Protein AF-A0A0C9VV02-F1 (afdb_monomer)

Foldseek 3Di:
DDPCPVVCCCVVQVLPPPCPPPDDQFDFDQPDWDARPVHRLDTDGDFHDDDPPDCPSVVVVVVQQVVLCPDPDPSSHDDDD

Sequence (81 aa):
TGVGKSSLIQEAFGVKGVEISGYGAGQATIEKEFKSNQNGRFVLHDSQGFEPGETKNWETVKTFIQERDKQPELKDKLHAI

Radius of gyration: 13.44 Å; Cα contacts (8 Å, |Δi|>4): 68; chains: 1; bounding box: 36×20×34 Å

InterPro domains:
  IPR027417 P-loop containing nucleoside triphosphate hydrolase [G3DSA:3.40.50.300] (1-78)

Solvent-accessible surface area (backbone atoms only — not 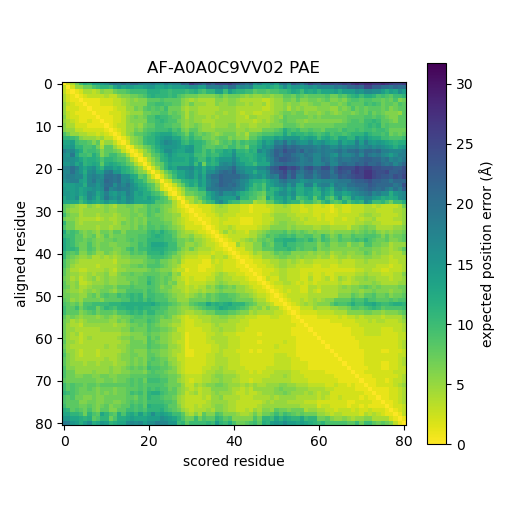comparable to full-atom values): 5239 Å² total; per-residue (Å²): 131,89,88,46,63,71,60,50,46,35,68,76,56,62,38,74,86,62,72,75,80,80,44,64,95,84,52,52,56,51,86,51,76,45,61,18,89,89,43,76,85,49,72,43,63,50,63,49,77,82,50,94,96,56,58,64,54,53,51,52,55,52,51,50,53,54,54,22,66,66,39,89,50,77,89,60,31,78,82,87,132

Secondary structure (DSSP, 8-state):
--SSHHHHHHHHH--TT---TT--TT---TT--EE-SS-TT-EE--PPPP-TT--HHHHHHHHHHHHHHT-SSGGGS----

Structure (mmCIF, N/CA/C/O backbone):
data_AF-A0A0C9VV02-F1
#
_entry.id   AF-A0A0C9VV02-F1
#
loop_
_atom_site.group_PDB
_atom_site.id
_atom_site.type_symbol
_atom_site.label_atom_id
_atom_site.label_alt_id
_atom_site.label_comp_id
_atom_site.label_asym_id
_atom_site.label_entity_id
_atom_site.label_seq_id
_atom_site.pdbx_PDB_ins_code
_atom_site.Cartn_x
_atom_site.Cartn_y
_atom_site.Cartn_z
_atom_site.occupancy
_atom_site.B_iso_or_equiv
_atom_site.auth_seq_id
_atom_site.auth_comp_id
_atom_site.auth_asym_id
_atom_site.auth_atom_id
_atom_site.pdbx_PDB_model_num
ATOM 1 N N . THR A 1 1 ? 3.280 -3.178 -17.224 1.00 51.69 1 THR A N 1
ATOM 2 C CA . THR A 1 1 ? 1.974 -3.214 -17.947 1.00 51.69 1 THR A CA 1
ATOM 3 C C . THR A 1 1 ? 1.101 -4.406 -17.523 1.00 51.69 1 THR A C 1
ATOM 5 O O . THR A 1 1 ? 1.623 -5.461 -17.201 1.00 51.69 1 THR A O 1
ATOM 8 N N . GLY A 1 2 ? -0.231 -4.234 -17.489 1.00 62.69 2 GLY A N 1
ATOM 9 C CA . GLY A 1 2 ? -1.241 -5.232 -17.903 1.00 62.69 2 GLY A CA 1
ATOM 10 C C . GLY A 1 2 ? -1.569 -6.519 -17.123 1.00 62.69 2 GLY A C 1
ATOM 11 O O . GLY A 1 2 ? -2.390 -7.266 -17.635 1.00 62.69 2 GLY A O 1
ATOM 12 N N . VAL A 1 3 ? -1.028 -6.822 -15.936 1.00 69.31 3 VAL A N 1
ATOM 13 C CA . VAL A 1 3 ? -1.256 -8.149 -15.291 1.00 69.31 3 VAL A CA 1
ATOM 14 C C . VAL A 1 3 ? -2.666 -8.392 -14.710 1.00 69.31 3 VAL A C 1
ATOM 16 O O . VAL A 1 3 ? -2.910 -9.433 -14.113 1.00 69.31 3 VAL A O 1
ATOM 19 N N . GLY A 1 4 ? -3.598 -7.442 -14.852 1.00 71.62 4 GLY A N 1
ATOM 20 C CA . GLY A 1 4 ? -4.995 -7.617 -14.428 1.00 71.62 4 GLY A CA 1
ATOM 21 C C . GLY A 1 4 ? -5.324 -7.230 -12.980 1.00 71.62 4 GLY A C 1
ATOM 22 O O . GLY A 1 4 ? -6.399 -7.575 -12.503 1.00 71.62 4 GLY A O 1
ATOM 23 N N . LYS A 1 5 ? -4.459 -6.483 -12.273 1.00 77.62 5 LYS A N 1
ATOM 24 C CA . LYS A 1 5 ? -4.708 -6.060 -10.873 1.00 77.62 5 LYS A CA 1
ATOM 25 C C . LYS A 1 5 ? -6.024 -5.304 -10.701 1.00 77.62 5 LYS A C 1
ATOM 27 O O . LYS A 1 5 ? -6.821 -5.661 -9.846 1.00 77.62 5 LYS A O 1
ATOM 32 N N . SER A 1 6 ? -6.275 -4.300 -11.543 1.00 73.69 6 SER A N 1
ATOM 33 C CA . SER A 1 6 ? -7.504 -3.501 -11.476 1.00 73.69 6 SER A CA 1
ATOM 34 C C . SER A 1 6 ? -8.749 -4.357 -11.720 1.00 73.69 6 SER A C 1
ATOM 36 O O . SER A 1 6 ? -9.748 -4.184 -11.030 1.00 73.69 6 SER A O 1
ATOM 38 N N . SER A 1 7 ? -8.672 -5.325 -12.639 1.00 77.81 7 SER A N 1
ATOM 39 C CA . SER A 1 7 ? -9.756 -6.279 -12.895 1.00 77.81 7 SER A CA 1
ATOM 40 C C . SER A 1 7 ? -9.986 -7.211 -11.702 1.00 77.81 7 SER A C 1
ATOM 42 O O . SER A 1 7 ? -11.123 -7.381 -11.275 1.00 77.81 7 SER A O 1
ATOM 44 N N . LEU A 1 8 ? -8.918 -7.757 -11.108 1.00 78.00 8 LEU A N 1
ATOM 45 C CA . LEU A 1 8 ? -9.012 -8.593 -9.907 1.00 78.00 8 LEU A CA 1
ATOM 46 C C . LEU A 1 8 ? -9.637 -7.825 -8.737 1.00 78.00 8 LEU A C 1
ATOM 48 O O . LEU A 1 8 ? -10.495 -8.354 -8.043 1.00 78.00 8 LEU A O 1
ATOM 52 N N . ILE A 1 9 ? -9.233 -6.571 -8.542 1.00 74.75 9 ILE A N 1
ATOM 53 C CA . ILE A 1 9 ? -9.764 -5.690 -7.502 1.00 74.75 9 ILE A CA 1
ATOM 54 C C . ILE A 1 9 ? -11.277 -5.503 -7.655 1.00 74.75 9 ILE A C 1
ATOM 56 O O . ILE A 1 9 ? -12.023 -5.647 -6.686 1.00 74.75 9 ILE A O 1
ATOM 60 N N . GLN A 1 10 ? -11.728 -5.186 -8.871 1.00 74.00 10 GLN A N 1
ATOM 61 C CA . GLN A 1 10 ? -13.140 -4.931 -9.155 1.00 74.00 10 GLN A CA 1
ATOM 62 C C . GLN A 1 10 ? -14.010 -6.162 -8.884 1.00 74.00 10 GLN A C 1
ATOM 64 O O . GLN A 1 10 ? -15.065 -6.031 -8.261 1.00 74.00 10 GLN A O 1
ATOM 69 N N . GLU A 1 11 ? -13.549 -7.341 -9.303 1.00 77.62 11 GLU A N 1
ATOM 70 C CA . GLU A 1 11 ? -14.293 -8.592 -9.143 1.00 77.62 11 GLU A CA 1
ATOM 71 C C . GLU A 1 11 ? -14.227 -9.147 -7.712 1.00 77.62 11 GLU A C 1
ATOM 73 O O . GLU A 1 11 ? -15.252 -9.552 -7.167 1.00 77.62 11 GLU A O 1
ATOM 78 N N . ALA A 1 12 ? -13.058 -9.130 -7.061 1.00 74.38 12 ALA A N 1
ATOM 79 C CA . ALA A 1 12 ? -12.882 -9.729 -5.734 1.00 74.38 12 ALA A CA 1
ATOM 80 C C . ALA A 1 12 ? -13.473 -8.883 -4.594 1.00 74.38 12 ALA A C 1
ATOM 82 O O . ALA A 1 12 ? -13.983 -9.438 -3.622 1.00 74.38 12 ALA A O 1
ATOM 83 N N . PHE A 1 13 ? -13.416 -7.549 -4.694 1.00 70.56 13 PHE A N 1
ATOM 84 C CA . PHE A 1 13 ? -13.797 -6.649 -3.593 1.00 70.56 13 PHE A CA 1
ATOM 85 C C . PHE A 1 13 ? -15.133 -5.925 -3.805 1.00 70.56 13 PHE A C 1
ATOM 87 O O . PHE A 1 13 ? -15.550 -5.125 -2.959 1.00 70.56 13 PHE A O 1
ATOM 94 N N . GLY A 1 14 ? -15.812 -6.172 -4.931 1.00 66.31 14 GLY A N 1
ATOM 95 C CA . GLY A 1 14 ? -17.120 -5.579 -5.218 1.00 66.31 14 GLY A CA 1
ATOM 96 C C . GLY A 1 14 ? -17.098 -4.049 -5.315 1.00 66.31 14 GLY A C 1
ATOM 97 O O . GLY A 1 14 ? -18.143 -3.407 -5.212 1.00 66.31 14 GLY A O 1
ATOM 98 N N . VAL A 1 15 ? -15.922 -3.447 -5.529 1.00 66.44 15 VAL A N 1
ATOM 99 C CA . VAL A 1 15 ? -15.723 -2.004 -5.761 1.00 66.44 15 VAL A CA 1
ATOM 100 C C . VAL A 1 15 ? -16.122 -1.640 -7.197 1.00 66.44 15 VAL A C 1
ATOM 102 O O . VAL A 1 15 ? -15.338 -1.120 -7.989 1.00 66.44 15 VAL A O 1
ATOM 105 N N . LYS A 1 16 ? -17.374 -1.940 -7.560 1.00 59.69 16 LYS A N 1
ATOM 106 C CA . LYS A 1 16 ? -17.970 -1.528 -8.835 1.00 59.69 16 LYS A CA 1
ATOM 107 C C . LYS A 1 16 ? -18.193 -0.016 -8.814 1.00 59.69 16 LYS A C 1
ATOM 109 O O . LYS A 1 16 ? -18.835 0.502 -7.906 1.00 59.69 16 LYS A O 1
ATOM 114 N N . GLY A 1 17 ? -17.663 0.688 -9.813 1.00 51.97 17 GLY A N 1
ATOM 115 C CA . GLY A 1 17 ? -17.832 2.140 -9.952 1.00 51.97 17 GLY A CA 1
ATOM 116 C C . GLY A 1 17 ? -16.841 2.994 -9.159 1.00 51.97 17 GLY A C 1
ATOM 117 O O . GLY A 1 17 ? -16.909 4.216 -9.242 1.00 51.97 17 GLY A O 1
ATOM 118 N N . VAL A 1 18 ? -15.889 2.391 -8.438 1.00 54.06 18 VAL A N 1
ATOM 119 C CA . VAL A 1 18 ? -14.690 3.128 -8.036 1.00 54.06 18 VAL A CA 1
ATOM 120 C C . VAL A 1 18 ? -13.905 3.388 -9.313 1.00 54.06 18 VAL A C 1
ATOM 122 O O . VAL A 1 18 ? -13.412 2.452 -9.946 1.00 54.06 18 VAL A O 1
ATOM 125 N N . GLU A 1 19 ? -13.813 4.654 -9.708 1.00 51.75 19 GLU A N 1
ATOM 126 C CA . GLU A 1 19 ? -12.861 5.104 -10.714 1.00 51.75 19 GLU A CA 1
ATOM 127 C C . GLU A 1 19 ? -11.438 4.782 -10.221 1.00 51.75 19 GLU A C 1
ATOM 129 O O . GLU A 1 19 ? -10.744 5.593 -9.606 1.00 51.75 19 GLU A O 1
ATOM 134 N N . ILE A 1 20 ? -10.979 3.560 -10.511 1.00 54.94 20 ILE A N 1
ATOM 135 C CA . ILE A 1 20 ? -9.548 3.242 -10.619 1.00 54.94 20 ILE A CA 1
ATOM 136 C C . ILE A 1 20 ? -8.955 4.060 -11.798 1.00 54.94 20 ILE A C 1
ATOM 138 O O . ILE A 1 20 ? -7.743 4.224 -11.922 1.00 54.94 20 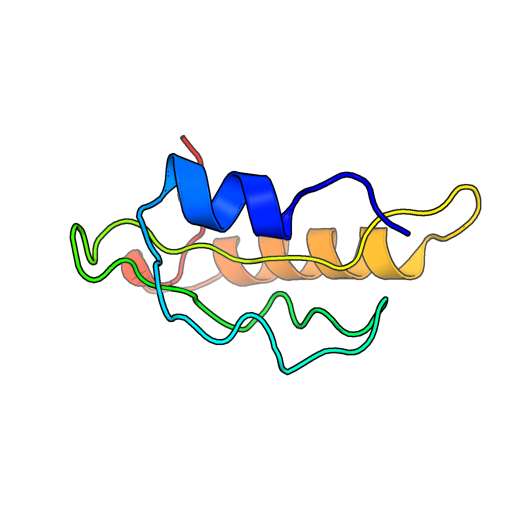ILE A O 1
ATOM 142 N N . SER A 1 21 ? -9.823 4.653 -12.632 1.00 45.16 21 SER A N 1
ATOM 143 C CA . SER A 1 21 ? -9.550 5.652 -13.663 1.00 45.16 21 SER A CA 1
ATOM 144 C C . SER A 1 21 ? -9.157 7.013 -13.079 1.00 45.16 21 SER A C 1
ATOM 146 O O . SER A 1 21 ? -9.888 7.990 -13.155 1.00 45.16 21 SER A O 1
ATOM 148 N N . GLY A 1 22 ? -7.956 7.085 -12.521 1.00 44.91 22 GLY A N 1
ATOM 149 C CA . GLY A 1 22 ? -7.222 8.349 -12.389 1.00 44.91 22 GLY A CA 1
ATOM 150 C C . GLY A 1 22 ? -5.811 8.279 -12.962 1.00 44.91 22 GLY A C 1
ATOM 151 O O . GLY A 1 22 ? -5.153 9.300 -13.124 1.00 44.91 22 GLY A O 1
ATOM 152 N N . TYR A 1 23 ? -5.336 7.078 -13.279 1.00 47.81 23 TYR A N 1
ATOM 153 C CA . TYR A 1 23 ? -3.927 6.849 -13.516 1.00 47.81 23 TYR A CA 1
ATOM 154 C C . TYR A 1 23 ? -3.766 6.159 -14.857 1.00 47.81 23 TYR A C 1
ATOM 156 O O . TYR A 1 23 ? -4.150 5.002 -15.032 1.00 47.81 23 TYR A O 1
ATOM 164 N N . GLY A 1 24 ? -3.185 6.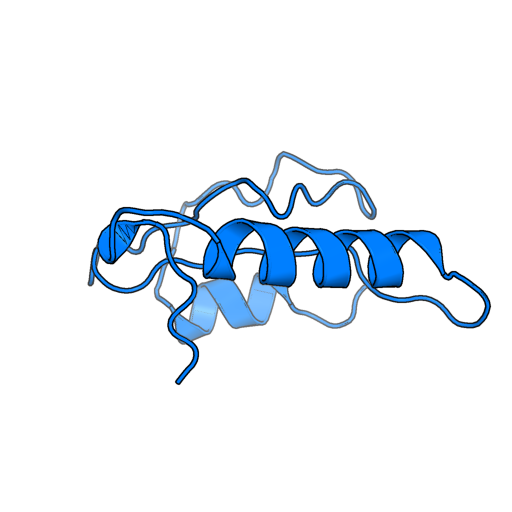880 -15.816 1.00 45.50 24 GLY A N 1
ATOM 165 C CA . GLY A 1 24 ? -2.576 6.231 -16.970 1.00 45.50 24 GLY A CA 1
ATOM 166 C C . GLY A 1 24 ? -1.669 5.094 -16.489 1.00 45.50 24 GLY A C 1
ATOM 167 O O . GLY A 1 24 ? -1.180 5.112 -15.354 1.00 45.50 24 GLY A O 1
ATOM 168 N N . ALA A 1 25 ? -1.478 4.075 -17.327 1.00 49.66 25 ALA A N 1
ATOM 169 C CA . ALA A 1 25 ? -0.595 2.959 -17.011 1.00 49.66 25 ALA A CA 1
ATOM 170 C C . ALA A 1 25 ? 0.721 3.474 -16.388 1.00 49.66 25 ALA A C 1
ATOM 172 O O . ALA A 1 25 ? 1.454 4.220 -17.030 1.00 49.66 25 ALA A O 1
ATOM 173 N N . GLY A 1 26 ? 0.988 3.110 -15.128 1.00 53.31 26 GLY A N 1
ATOM 174 C CA . GLY A 1 26 ? 2.195 3.542 -14.415 1.00 53.31 26 GLY A CA 1
ATOM 175 C C . GLY A 1 26 ? 2.064 4.756 -13.485 1.00 53.31 26 GLY A C 1
ATOM 176 O O . GLY A 1 26 ? 3.092 5.298 -13.108 1.00 53.31 26 GLY A O 1
ATOM 177 N N . GLN A 1 27 ? 0.860 5.190 -13.094 1.00 56.62 27 GLN A N 1
ATOM 178 C CA . GLN A 1 27 ? 0.694 6.243 -12.073 1.00 56.62 27 GLN A CA 1
ATOM 179 C C . GLN A 1 27 ? -0.114 5.813 -10.834 1.00 56.62 27 GLN A C 1
ATOM 181 O O . GLN A 1 27 ? -0.726 6.646 -10.193 1.00 56.62 27 GLN A O 1
ATOM 186 N N . ALA A 1 28 ? -0.155 4.544 -10.433 1.00 63.59 28 ALA A N 1
ATOM 187 C CA . ALA A 1 28 ? -0.882 4.191 -9.203 1.00 63.59 28 ALA A CA 1
ATOM 188 C C . ALA A 1 28 ? -0.269 4.886 -7.964 1.00 63.59 28 ALA A C 1
ATOM 190 O O . ALA A 1 28 ? 0.948 4.869 -7.779 1.00 63.59 28 ALA A O 1
ATOM 191 N N . THR A 1 29 ? -1.103 5.501 -7.116 1.00 70.44 29 THR A N 1
ATOM 192 C CA . THR A 1 29 ? -0.655 6.130 -5.861 1.00 70.44 29 THR A CA 1
ATOM 193 C C . THR A 1 29 ? -1.039 5.233 -4.690 1.00 70.44 29 THR A C 1
ATOM 195 O O . THR A 1 29 ? -2.201 5.205 -4.292 1.00 70.44 29 THR A O 1
ATOM 198 N N . ILE A 1 30 ? -0.060 4.508 -4.144 1.00 84.62 30 ILE A N 1
ATOM 199 C CA . ILE A 1 30 ? -0.255 3.531 -3.058 1.00 84.62 30 ILE A CA 1
ATOM 200 C C . ILE A 1 30 ? -0.897 4.135 -1.799 1.00 84.62 30 ILE A C 1
ATOM 202 O O . ILE A 1 30 ? -1.570 3.436 -1.053 1.00 84.62 30 ILE A O 1
ATOM 206 N N . GLU A 1 31 ? -0.773 5.447 -1.596 1.00 85.62 31 GLU A N 1
ATOM 207 C CA . GLU A 1 31 ? -1.405 6.154 -0.477 1.00 85.62 31 GLU A CA 1
ATOM 208 C C . GLU A 1 31 ? -2.925 6.272 -0.581 1.00 85.62 31 GLU A C 1
ATOM 210 O O . GLU A 1 31 ? -3.600 6.495 0.424 1.00 85.62 31 GLU A O 1
ATOM 215 N N . LYS A 1 32 ? -3.484 6.140 -1.787 1.00 82.50 32 LYS A N 1
ATOM 216 C CA . LYS A 1 32 ? -4.924 6.258 -1.986 1.00 82.50 32 LYS A CA 1
ATOM 217 C C . LYS A 1 32 ? -5.616 4.993 -1.488 1.00 82.50 32 LYS A C 1
ATOM 219 O O . LYS A 1 32 ? -5.389 3.901 -1.999 1.00 82.50 32 LYS A O 1
ATOM 224 N N . GLU A 1 33 ? -6.513 5.180 -0.530 1.00 83.50 33 GLU A N 1
ATOM 225 C CA . GLU A 1 33 ? -7.383 4.129 -0.016 1.00 83.50 33 GLU A CA 1
ATOM 226 C C . GLU A 1 33 ? -8.599 3.931 -0.923 1.00 83.50 33 GLU A C 1
ATOM 228 O O . GLU A 1 33 ? -9.349 4.869 -1.207 1.00 83.50 33 GLU A O 1
ATOM 233 N N . PHE A 1 34 ? -8.842 2.686 -1.316 1.00 77.56 34 PHE A N 1
ATOM 234 C CA . PHE A 1 34 ? -10.088 2.269 -1.943 1.00 77.56 34 PHE A CA 1
ATOM 235 C C . PHE A 1 34 ? -10.901 1.452 -0.943 1.00 77.56 34 PHE A C 1
ATOM 237 O O . PHE A 1 34 ? -10.443 0.425 -0.448 1.00 77.56 34 PHE A O 1
ATOM 244 N N . LYS A 1 35 ? -12.112 1.917 -0.633 1.00 77.62 35 LYS A N 1
ATOM 245 C CA . LYS A 1 35 ? -13.007 1.272 0.336 1.00 77.62 35 LYS A CA 1
ATOM 246 C C . LYS A 1 35 ? -14.190 0.668 -0.397 1.00 77.62 35 LYS A C 1
ATOM 248 O O . LYS A 1 35 ? -14.769 1.306 -1.274 1.00 77.62 35 LYS A O 1
ATOM 253 N N . SER A 1 36 ? -14.550 -0.560 -0.039 1.00 72.00 36 SER A N 1
ATOM 254 C CA . SER A 1 36 ? -15.749 -1.189 -0.586 1.00 72.00 36 SER A CA 1
ATOM 255 C C . SER A 1 36 ? -16.999 -0.618 0.075 1.00 72.00 36 SER A C 1
ATOM 257 O O . SER A 1 36 ? -17.095 -0.565 1.301 1.00 72.00 36 SER A O 1
ATOM 259 N N . ASN A 1 37 ? -17.999 -0.269 -0.737 1.00 71.12 37 ASN A N 1
ATOM 260 C CA . ASN A 1 37 ? -19.328 0.099 -0.240 1.00 71.12 37 ASN A CA 1
ATOM 261 C C . ASN A 1 37 ? -20.022 -1.079 0.466 1.00 71.12 37 ASN A C 1
ATOM 263 O O . ASN A 1 37 ? -20.915 -0.868 1.280 1.00 71.12 37 ASN A O 1
ATOM 267 N N . GLN A 1 38 ? -19.618 -2.317 0.161 1.00 72.94 38 GLN A N 1
ATOM 268 C CA . GLN A 1 38 ? -20.178 -3.525 0.770 1.00 72.94 38 GLN A CA 1
ATOM 269 C C . GLN A 1 38 ? -19.534 -3.851 2.121 1.00 72.94 38 GLN A C 1
ATOM 271 O O . GLN A 1 38 ? -20.176 -4.449 2.982 1.00 72.94 38 GLN A O 1
ATOM 276 N N . ASN A 1 39 ? -18.274 -3.457 2.325 1.00 74.88 39 ASN A N 1
ATOM 277 C CA . ASN A 1 39 ? -17.581 -3.627 3.595 1.00 74.88 39 ASN A CA 1
ATOM 278 C C . ASN A 1 39 ? -16.476 -2.575 3.757 1.00 74.88 39 ASN A C 1
ATOM 280 O O . ASN A 1 39 ? -15.357 -2.751 3.277 1.00 74.88 39 ASN A O 1
ATOM 284 N N . GLY A 1 40 ? -16.775 -1.515 4.510 1.00 73.00 40 GLY A N 1
ATOM 285 C CA . GLY A 1 40 ? -15.833 -0.425 4.780 1.00 73.00 40 GLY A CA 1
ATOM 286 C C . GLY A 1 40 ? -14.620 -0.812 5.635 1.00 73.00 40 GLY A C 1
ATOM 287 O O . GLY A 1 40 ? -13.741 0.022 5.829 1.00 73.00 40 GLY A O 1
ATOM 288 N N . ARG A 1 41 ? -14.559 -2.052 6.150 1.00 77.50 41 ARG A N 1
ATOM 289 C CA . ARG A 1 41 ? -13.371 -2.586 6.839 1.00 77.50 41 ARG A CA 1
ATOM 290 C C . ARG A 1 41 ? -12.311 -3.091 5.862 1.00 77.50 41 ARG A C 1
ATOM 292 O O . ARG A 1 41 ? -11.158 -3.207 6.257 1.00 77.50 41 ARG A O 1
ATOM 299 N N . PHE A 1 42 ? -12.684 -3.383 4.613 1.00 77.06 42 PHE A N 1
ATOM 300 C CA . PHE A 1 42 ? -11.717 -3.691 3.565 1.00 77.06 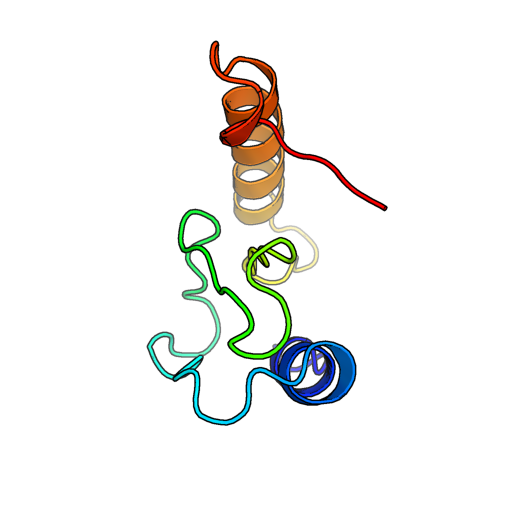42 PHE A CA 1
ATOM 301 C C . PHE A 1 42 ? -11.240 -2.397 2.916 1.00 77.06 42 PHE A C 1
ATOM 303 O O . PHE A 1 42 ? -11.990 -1.714 2.212 1.00 77.06 42 PHE A O 1
ATOM 310 N N . VAL A 1 43 ? -9.973 -2.087 3.177 1.00 80.00 43 VAL A N 1
ATOM 311 C CA . VAL A 1 43 ? -9.239 -0.985 2.568 1.00 80.00 43 VAL A CA 1
ATOM 312 C C . VAL A 1 43 ? -8.202 -1.578 1.633 1.00 80.00 43 VAL A C 1
ATOM 314 O O . VAL A 1 43 ? -7.412 -2.434 2.022 1.00 80.00 43 VAL A O 1
ATOM 317 N N . LEU A 1 44 ? -8.225 -1.134 0.387 1.00 80.88 44 LEU A N 1
ATOM 318 C CA . LEU A 1 44 ? -7.321 -1.583 -0.651 1.00 80.88 44 LEU A CA 1
ATOM 319 C C . LEU A 1 44 ? -6.373 -0.448 -1.039 1.00 80.88 44 LEU A C 1
ATOM 321 O O . LEU A 1 44 ? -6.809 0.676 -1.284 1.00 80.88 44 LEU A O 1
ATOM 325 N N . HIS A 1 45 ? 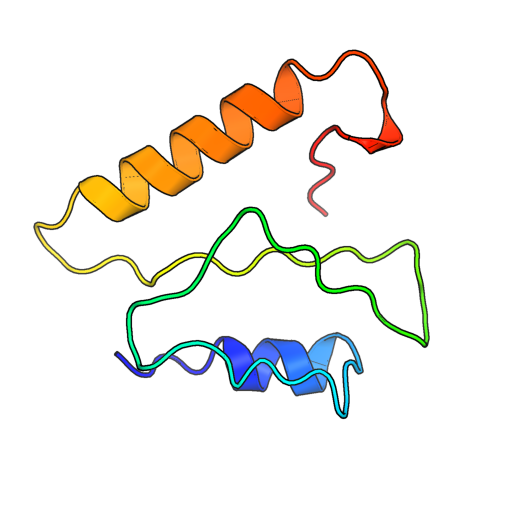-5.095 -0.792 -1.171 1.00 84.56 45 HIS A N 1
ATOM 326 C CA . HIS A 1 45 ? -4.036 0.063 -1.698 1.00 84.56 45 HIS A CA 1
ATOM 327 C C . HIS A 1 45 ? -3.467 -0.583 -2.970 1.00 84.56 45 HIS A C 1
ATOM 329 O O . HIS A 1 45 ? -3.041 -1.738 -2.928 1.00 84.56 45 HIS A O 1
ATOM 335 N N . ASP A 1 46 ? -3.460 0.132 -4.100 1.00 80.81 46 ASP A N 1
ATOM 336 C CA . ASP A 1 46 ? -2.865 -0.349 -5.360 1.00 80.81 46 ASP A CA 1
ATOM 337 C C . ASP A 1 46 ? -1.520 0.342 -5.605 1.00 80.81 46 ASP A C 1
ATOM 339 O O . ASP A 1 46 ? -1.433 1.570 -5.676 1.00 80.81 46 ASP A O 1
ATOM 343 N N . SER A 1 47 ? -0.457 -0.451 -5.729 1.00 83.69 47 SER A N 1
ATOM 344 C CA . SER A 1 47 ? 0.876 0.041 -6.072 1.00 83.69 47 SER A CA 1
ATOM 345 C C . SER A 1 47 ? 1.079 0.070 -7.584 1.00 83.69 47 SER A C 1
ATOM 347 O O . SER A 1 47 ? 0.407 -0.626 -8.351 1.00 83.69 47 SER A O 1
ATOM 349 N N . GLN A 1 48 ? 2.095 0.788 -8.056 1.00 82.31 48 GLN A N 1
ATOM 350 C CA . GLN A 1 48 ? 2.581 0.567 -9.415 1.00 82.31 48 GLN A CA 1
ATOM 351 C C . GLN A 1 48 ? 3.134 -0.867 -9.557 1.00 82.31 48 GLN A C 1
ATOM 353 O O . GLN A 1 48 ? 3.513 -1.507 -8.574 1.00 82.31 48 GLN A O 1
ATOM 358 N N . GLY A 1 49 ? 3.085 -1.426 -10.770 1.00 79.69 49 GLY A N 1
ATOM 359 C CA . GLY A 1 49 ? 3.662 -2.746 -11.039 1.00 79.69 49 GLY A CA 1
ATOM 360 C C . GLY A 1 49 ? 5.187 -2.716 -10.954 1.00 79.69 49 GLY A C 1
ATOM 361 O O . GLY A 1 49 ? 5.795 -1.730 -11.356 1.00 79.69 49 GLY A O 1
ATOM 362 N N . PHE A 1 50 ? 5.784 -3.800 -10.465 1.00 83.62 50 PHE A N 1
ATOM 363 C CA . PHE A 1 50 ? 7.234 -3.978 -10.485 1.00 83.62 50 PHE A CA 1
ATOM 364 C C . PHE A 1 50 ? 7.677 -4.423 -11.876 1.00 83.62 50 PHE A C 1
ATOM 366 O O . PHE A 1 50 ? 7.102 -5.359 -12.438 1.00 83.62 50 PHE A O 1
ATOM 373 N N . GLU A 1 51 ? 8.692 -3.763 -12.423 1.00 81.75 51 GLU A N 1
ATOM 374 C CA . GLU A 1 51 ? 9.298 -4.143 -13.699 1.00 81.75 51 GLU A CA 1
ATOM 375 C C . GLU A 1 51 ? 10.732 -4.654 -13.467 1.00 81.75 51 GLU A C 1
ATOM 377 O O . GLU A 1 51 ? 11.407 -4.214 -12.533 1.00 81.75 51 GLU A O 1
ATOM 382 N N . PRO A 1 52 ? 11.228 -5.622 -14.257 1.00 81.00 52 PRO A N 1
ATOM 383 C CA . PRO A 1 52 ? 12.591 -6.119 -14.092 1.00 81.00 52 PRO A CA 1
ATOM 384 C C . PRO A 1 52 ? 13.631 -4.993 -14.204 1.00 81.00 52 PRO A C 1
ATOM 386 O O . PRO A 1 52 ? 13.624 -4.231 -15.166 1.00 81.00 52 PRO A O 1
ATOM 389 N N . GLY A 1 53 ? 14.541 -4.905 -13.228 1.00 81.81 53 GLY A N 1
ATOM 390 C CA . GLY A 1 53 ? 15.580 -3.865 -13.172 1.00 81.81 53 GLY A CA 1
ATOM 391 C C . GLY A 1 53 ? 15.124 -2.527 -12.579 1.00 81.81 53 GLY A C 1
ATOM 392 O O . GLY A 1 53 ? 15.930 -1.608 -12.457 1.00 81.81 53 GLY A O 1
ATOM 393 N N . GLU A 1 54 ? 13.859 -2.417 -12.177 1.00 83.81 54 GLU A N 1
ATOM 394 C CA . GLU A 1 54 ? 13.266 -1.217 -11.599 1.00 83.81 54 GLU A CA 1
ATOM 395 C C . GLU A 1 54 ? 13.174 -1.362 -10.066 1.00 83.81 54 GLU A C 1
ATOM 397 O O . GLU A 1 54 ? 12.621 -2.329 -9.547 1.00 83.81 54 GLU A O 1
ATOM 402 N N . THR A 1 55 ? 13.769 -0.425 -9.318 1.00 88.19 55 THR A N 1
ATOM 403 C CA . THR A 1 55 ? 13.861 -0.484 -7.842 1.00 88.19 55 THR A CA 1
ATOM 404 C C . THR A 1 55 ? 13.009 0.562 -7.132 1.00 88.19 55 THR A C 1
ATOM 406 O O . THR A 1 55 ? 12.788 0.472 -5.925 1.00 88.19 55 THR A O 1
ATOM 409 N N . LYS A 1 56 ? 12.507 1.563 -7.854 1.00 89.00 56 LYS A N 1
ATOM 410 C CA . LYS A 1 56 ? 11.785 2.698 -7.281 1.00 89.00 56 LYS A CA 1
ATOM 411 C C . LYS A 1 56 ? 10.411 2.281 -6.758 1.00 89.00 56 LYS A C 1
ATOM 413 O O . LYS A 1 56 ? 10.047 2.673 -5.653 1.00 89.00 56 LYS A O 1
ATOM 418 N N . ASN A 1 57 ? 9.654 1.475 -7.495 1.00 86.50 57 ASN A N 1
ATOM 419 C CA . ASN A 1 57 ? 8.345 0.985 -7.076 1.00 86.50 57 ASN A CA 1
ATOM 420 C C . ASN A 1 57 ? 8.492 0.016 -5.903 1.00 86.50 57 ASN A C 1
ATOM 422 O O . ASN A 1 57 ? 7.667 0.039 -4.992 1.00 86.50 57 ASN A O 1
ATOM 426 N N . TRP A 1 58 ? 9.570 -0.778 -5.880 1.00 88.62 58 TRP A N 1
ATOM 427 C CA . TRP A 1 58 ? 9.919 -1.611 -4.728 1.00 88.62 58 TRP A CA 1
ATOM 428 C C . TRP A 1 58 ? 10.148 -0.769 -3.471 1.00 88.62 58 TRP A C 1
ATO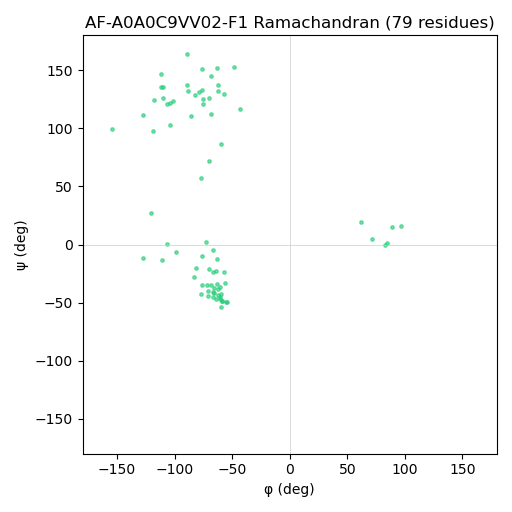M 430 O O . TRP A 1 58 ? 9.484 -0.990 -2.458 1.00 88.62 58 TRP A O 1
ATOM 440 N N . GLU A 1 59 ? 11.026 0.234 -3.540 1.00 91.19 59 GLU A N 1
ATOM 441 C CA . GLU A 1 59 ? 11.269 1.120 -2.398 1.00 91.19 59 GLU A CA 1
ATOM 442 C C . GLU A 1 59 ? 10.011 1.916 -2.016 1.00 91.19 59 GLU A C 1
ATOM 444 O O . GLU A 1 59 ? 9.754 2.103 -0.833 1.00 91.19 59 GLU A O 1
ATOM 449 N N . THR A 1 60 ? 9.162 2.293 -2.977 1.00 89.75 60 THR A N 1
ATOM 450 C CA . THR A 1 60 ? 7.862 2.937 -2.702 1.00 89.75 60 THR A CA 1
ATOM 451 C C . THR A 1 60 ? 6.969 2.052 -1.828 1.00 89.75 60 THR A C 1
ATOM 453 O O . THR A 1 60 ? 6.448 2.508 -0.814 1.00 89.75 60 THR A O 1
ATOM 456 N N . VAL A 1 61 ? 6.818 0.772 -2.182 1.00 90.38 61 VAL A N 1
ATOM 457 C CA . VAL A 1 61 ? 6.001 -0.182 -1.411 1.00 90.38 61 VAL A CA 1
ATOM 458 C C . VAL A 1 61 ? 6.620 -0.463 -0.042 1.00 90.38 61 VAL A C 1
ATOM 460 O O . VAL A 1 61 ? 5.914 -0.520 0.964 1.00 90.38 61 VAL A O 1
ATOM 463 N N . LYS A 1 62 ? 7.944 -0.606 0.019 1.00 93.00 62 LYS A N 1
ATOM 464 C CA . LYS A 1 62 ? 8.671 -0.852 1.266 1.00 93.00 62 LYS A CA 1
ATOM 465 C C . LYS A 1 62 ? 8.547 0.318 2.243 1.00 93.00 62 LYS A C 1
ATOM 467 O O . LYS A 1 62 ? 8.245 0.084 3.412 1.00 93.00 62 LYS A O 1
ATOM 472 N N . THR A 1 63 ? 8.733 1.551 1.774 1.00 94.06 63 THR A N 1
ATOM 473 C CA . THR A 1 63 ? 8.540 2.760 2.586 1.00 94.06 63 THR A CA 1
ATOM 474 C C . THR A 1 63 ? 7.104 2.848 3.085 1.00 94.06 63 THR A C 1
ATOM 476 O O . THR A 1 63 ? 6.906 3.003 4.285 1.00 94.06 63 THR A O 1
ATOM 479 N N . PHE A 1 64 ? 6.115 2.630 2.214 1.00 92.38 64 PHE A N 1
ATOM 480 C CA . PHE A 1 64 ? 4.702 2.624 2.599 1.00 92.38 64 PHE A CA 1
ATOM 481 C C . PHE A 1 64 ? 4.413 1.647 3.751 1.00 92.38 64 PHE A C 1
ATOM 483 O O . PHE A 1 64 ? 3.827 2.031 4.761 1.00 92.38 64 PHE A O 1
ATOM 490 N N . ILE A 1 65 ? 4.877 0.394 3.656 1.00 93.25 65 ILE A N 1
ATOM 491 C CA . ILE A 1 65 ? 4.683 -0.605 4.722 1.00 93.25 65 ILE A CA 1
ATOM 492 C C . ILE A 1 65 ? 5.332 -0.139 6.033 1.00 93.25 65 ILE A C 1
ATOM 494 O O . ILE A 1 65 ? 4.711 -0.221 7.093 1.00 93.25 65 ILE A O 1
ATOM 498 N N . GLN A 1 66 ? 6.563 0.376 5.969 1.00 94.81 66 GLN A N 1
ATOM 499 C CA . GLN A 1 66 ? 7.287 0.857 7.148 1.00 94.81 66 GLN A CA 1
ATOM 500 C C . GLN A 1 66 ? 6.623 2.077 7.793 1.00 94.81 66 GLN A C 1
ATOM 502 O O . GLN A 1 66 ? 6.633 2.206 9.016 1.00 94.81 66 GLN A O 1
ATOM 507 N N . GLU A 1 67 ? 6.070 2.989 6.999 1.00 94.38 67 GLU A N 1
ATOM 508 C CA . GLU A 1 67 ? 5.368 4.172 7.495 1.00 94.38 67 GLU A CA 1
ATOM 509 C C . GLU A 1 67 ? 4.031 3.809 8.133 1.00 94.38 67 GLU A C 1
ATOM 511 O O . GLU A 1 67 ? 3.707 4.347 9.192 1.00 94.38 67 GLU A O 1
ATOM 516 N N . ARG A 1 68 ? 3.287 2.863 7.545 1.00 93.50 68 ARG A N 1
ATOM 517 C CA . ARG A 1 68 ? 2.032 2.348 8.109 1.00 93.50 68 ARG A CA 1
ATOM 518 C C . ARG A 1 68 ? 2.272 1.599 9.420 1.00 93.50 68 ARG A C 1
ATOM 520 O O . ARG A 1 68 ? 1.546 1.821 10.381 1.00 93.50 68 ARG A O 1
ATOM 527 N N . ASP A 1 69 ? 3.319 0.783 9.517 1.00 92.75 69 ASP A N 1
ATOM 528 C CA . ASP A 1 69 ? 3.671 0.077 10.763 1.00 92.75 69 ASP A CA 1
ATOM 529 C C . ASP A 1 69 ? 3.973 1.034 11.935 1.00 92.75 69 ASP A C 1
ATOM 531 O O . ASP A 1 69 ? 3.582 0.793 13.086 1.00 92.75 69 ASP A O 1
ATOM 535 N N . LYS A 1 70 ? 4.610 2.170 11.625 1.00 94.69 70 LYS A N 1
ATOM 536 C CA . LYS A 1 70 ? 4.962 3.221 12.590 1.00 94.69 70 LYS A CA 1
ATOM 537 C C . LYS A 1 70 ? 3.784 4.093 13.028 1.00 94.69 70 LYS A C 1
ATOM 539 O O . LYS A 1 70 ? 3.962 4.878 13.960 1.00 94.69 70 LYS A O 1
ATOM 544 N N . GLN A 1 71 ? 2.612 3.994 12.394 1.00 94.94 71 GLN A N 1
ATOM 545 C CA . GLN A 1 71 ? 1.477 4.844 12.758 1.00 94.94 71 GLN A CA 1
ATOM 546 C C . GLN A 1 71 ? 1.033 4.589 14.205 1.00 94.94 71 GLN A C 1
ATOM 548 O O . GLN A 1 71 ? 0.971 3.439 14.642 1.00 94.94 71 GLN A O 1
ATOM 553 N N . PRO A 1 72 ? 0.720 5.637 14.984 1.00 93.12 72 PRO A N 1
ATOM 554 C CA . PRO A 1 72 ? 0.345 5.469 16.384 1.00 93.12 72 PRO A CA 1
ATOM 555 C C . PRO A 1 72 ? -1.045 4.842 16.533 1.00 93.12 72 PRO A C 1
ATOM 557 O O . PRO A 1 72 ? -1.282 4.064 17.457 1.00 93.12 72 PRO A O 1
ATOM 560 N N . GLU A 1 73 ? -1.969 5.164 15.626 1.00 92.81 73 GLU A N 1
ATOM 561 C CA . GLU A 1 73 ? -3.336 4.664 15.674 1.00 92.81 73 GLU A CA 1
ATOM 562 C C . GLU A 1 7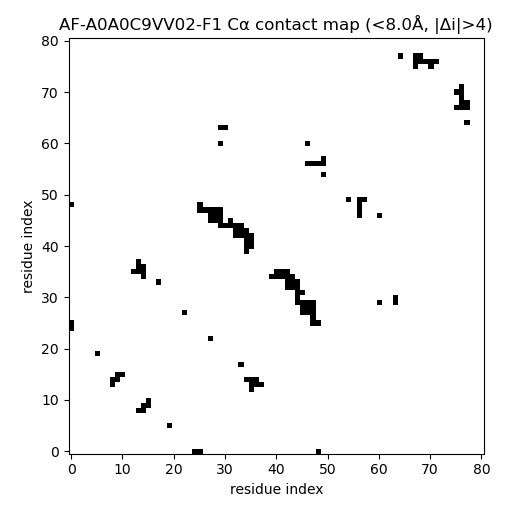3 ? -3.456 3.327 14.937 1.00 92.81 73 GLU A C 1
ATOM 564 O O . GLU A 1 73 ? -3.044 3.179 13.788 1.00 92.81 73 GLU A O 1
ATOM 569 N N . LEU A 1 74 ? -4.097 2.347 15.581 1.00 86.38 74 LEU A N 1
ATOM 570 C CA . LEU A 1 74 ? -4.280 1.003 15.024 1.00 86.38 74 LEU A CA 1
ATOM 571 C C . LEU A 1 74 ? -4.991 1.009 13.662 1.00 86.38 74 LEU A C 1
ATOM 573 O O . LEU A 1 74 ? -4.710 0.156 12.825 1.00 86.38 74 LEU A O 1
ATOM 577 N N . LYS A 1 75 ? -5.905 1.964 13.452 1.00 84.38 75 LYS A N 1
ATOM 578 C CA . LYS A 1 75 ? -6.684 2.111 12.215 1.00 84.38 75 LYS A CA 1
ATOM 579 C C . LYS A 1 75 ? -5.824 2.505 11.004 1.00 84.38 75 LYS A C 1
ATOM 581 O O . LYS A 1 75 ? -6.229 2.225 9.884 1.00 84.38 75 LYS A O 1
ATOM 586 N N . ASP A 1 76 ? -4.666 3.122 11.243 1.00 87.44 76 ASP A N 1
ATOM 587 C CA . ASP A 1 76 ? -3.762 3.619 10.201 1.00 87.44 76 ASP A CA 1
ATOM 588 C C . ASP A 1 76 ? -2.599 2.645 9.933 1.00 87.44 76 ASP A C 1
ATOM 590 O O . ASP A 1 76 ? -1.827 2.831 8.988 1.00 87.44 76 ASP A O 1
ATOM 594 N N . LYS A 1 77 ? -2.490 1.578 10.741 1.00 89.44 77 LYS A N 1
ATOM 595 C CA . LYS A 1 77 ? -1.558 0.469 10.515 1.00 89.44 77 LYS A CA 1
ATOM 596 C C . LYS A 1 77 ? -2.046 -0.462 9.410 1.00 89.44 77 LYS A C 1
ATOM 598 O O . LYS A 1 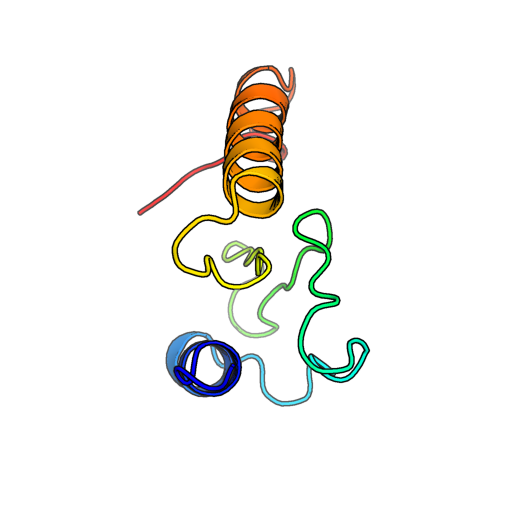77 ? -3.246 -0.648 9.216 1.00 89.44 77 LYS A O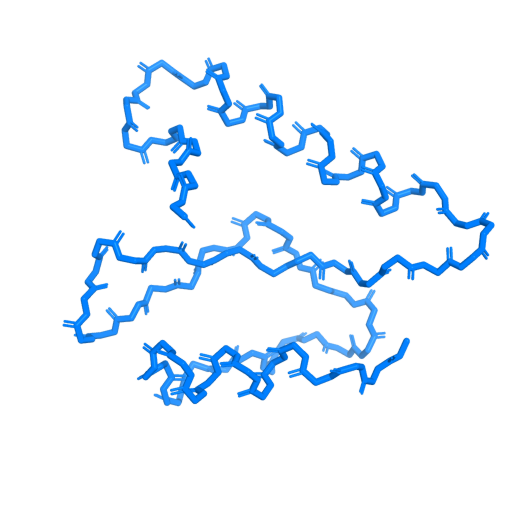 1
ATOM 603 N N . LEU A 1 78 ? -1.103 -1.102 8.718 1.00 86.75 78 LEU A N 1
ATOM 604 C CA . LEU A 1 78 ? -1.415 -2.125 7.725 1.00 86.75 78 LEU A CA 1
ATOM 605 C C . LEU A 1 78 ? -1.813 -3.438 8.420 1.00 86.75 78 LEU A C 1
ATOM 607 O O . LEU A 1 78 ? -1.038 -3.982 9.204 1.00 86.75 78 LEU A O 1
ATOM 611 N N . HIS A 1 79 ? -2.986 -3.975 8.078 1.00 78.62 79 HIS A N 1
ATOM 612 C CA . HIS A 1 79 ? -3.451 -5.299 8.509 1.00 78.62 79 HIS A CA 1
ATOM 613 C C . HIS A 1 79 ? -3.664 -6.163 7.264 1.00 78.62 79 HIS A C 1
ATOM 615 O O . HIS A 1 79 ? -4.683 -6.032 6.588 1.00 78.62 79 HIS A O 1
ATOM 621 N N . ALA A 1 80 ? -2.679 -6.992 6.919 1.00 75.12 80 ALA A N 1
ATOM 622 C CA . ALA A 1 80 ? -2.763 -7.904 5.776 1.00 75.12 80 ALA A CA 1
ATOM 623 C C . ALA A 1 80 ? -3.365 -9.255 6.208 1.00 75.12 80 ALA A C 1
ATOM 625 O O . ALA A 1 80 ? -3.010 -9.762 7.274 1.00 75.12 80 ALA A O 1
ATOM 626 N N . ILE A 1 81 ? -4.266 -9.815 5.392 1.00 63.25 81 ILE A N 1
ATOM 627 C CA . ILE A 1 81 ? -4.932 -11.118 5.589 1.00 63.25 81 ILE A CA 1
ATOM 628 C C . ILE A 1 81 ? -4.567 -12.038 4.428 1.00 63.25 81 ILE A C 1
ATOM 630 O O . ILE A 1 81 ? -4.571 -11.533 3.281 1.00 63.25 81 ILE A O 1
#

Organism: NCBI:txid994086

pLDDT: mean 76.65, std 13.76, range [44.91, 94.94]

Mean predicted aligned error: 7.3 Å